Protein AF-A0A847VKZ4-F1 (afdb_monomer)

Structure (mmCIF, N/CA/C/O backbone):
data_AF-A0A847VKZ4-F1
#
_entry.id   AF-A0A847VKZ4-F1
#
loop_
_atom_site.group_PDB
_atom_site.id
_atom_site.type_symbol
_atom_site.label_atom_id
_atom_site.label_alt_id
_atom_site.label_comp_id
_atom_site.label_asym_id
_atom_site.label_entity_id
_atom_site.label_seq_id
_atom_site.pdbx_PDB_ins_code
_atom_site.Cartn_x
_atom_site.Cartn_y
_atom_site.Cartn_z
_atom_site.occupancy
_atom_site.B_iso_or_equiv
_atom_site.auth_seq_id
_atom_site.auth_comp_id
_atom_site.auth_asym_id
_atom_site.auth_atom_id
_atom_site.pdbx_PDB_model_num
ATOM 1 N N . MET A 1 1 ? -10.753 -13.060 20.456 1.00 54.72 1 MET A N 1
ATOM 2 C CA . MET A 1 1 ? -10.248 -12.273 19.307 1.00 54.72 1 MET A CA 1
ATOM 3 C C . MET A 1 1 ? -10.484 -10.802 19.601 1.00 54.72 1 MET A C 1
ATOM 5 O O . MET A 1 1 ? -11.618 -10.452 19.896 1.00 54.72 1 MET A O 1
ATOM 9 N N . SER A 1 2 ? -9.439 -9.970 19.594 1.00 61.34 2 SER A N 1
ATOM 10 C CA . SER A 1 2 ? -9.594 -8.522 19.796 1.00 61.34 2 SER A CA 1
ATOM 11 C C . SER A 1 2 ? -10.155 -7.877 18.527 1.00 61.34 2 SER A C 1
ATOM 13 O O . SER A 1 2 ? -9.673 -8.159 17.433 1.00 61.34 2 SER A O 1
ATOM 15 N N . ALA A 1 3 ? -11.167 -7.019 18.665 1.00 68.62 3 ALA A N 1
ATOM 16 C CA . ALA A 1 3 ? -11.752 -6.281 17.545 1.00 68.62 3 ALA A CA 1
ATOM 17 C C . ALA A 1 3 ? -10.780 -5.249 16.930 1.00 68.62 3 ALA A C 1
ATOM 19 O O . ALA A 1 3 ? -10.978 -4.846 15.787 1.00 68.62 3 ALA A O 1
ATOM 20 N N . ALA A 1 4 ? -9.708 -4.890 17.649 1.00 78.75 4 ALA A N 1
ATOM 21 C CA . ALA A 1 4 ? -8.767 -3.822 17.295 1.00 78.75 4 ALA A CA 1
ATOM 22 C C . ALA A 1 4 ? -7.987 -4.042 15.993 1.00 78.75 4 ALA A C 1
ATOM 24 O O . ALA A 1 4 ? -7.499 -3.087 15.400 1.00 78.75 4 ALA A O 1
ATOM 25 N N . THR A 1 5 ? -7.844 -5.290 15.542 1.00 87.75 5 THR A N 1
ATOM 26 C CA . THR A 1 5 ? -7.100 -5.624 14.315 1.00 87.75 5 THR A CA 1
ATOM 27 C C . THR A 1 5 ? -8.001 -6.019 13.151 1.00 87.75 5 THR A C 1
ATOM 29 O O . THR A 1 5 ? -7.511 -6.428 12.098 1.00 87.75 5 THR A O 1
ATOM 32 N N . ARG A 1 6 ? -9.327 -5.904 13.297 1.00 90.50 6 ARG A N 1
ATOM 33 C CA . ARG A 1 6 ? -10.251 -6.180 12.192 1.00 90.50 6 ARG A CA 1
ATOM 34 C C . ARG A 1 6 ? -10.104 -5.090 11.130 1.00 90.50 6 ARG A C 1
ATOM 36 O O . ARG A 1 6 ? -10.147 -3.912 11.451 1.00 90.50 6 ARG A O 1
ATOM 43 N N . ILE A 1 7 ? -9.977 -5.466 9.860 1.00 92.44 7 ILE A N 1
ATOM 44 C CA . ILE A 1 7 ? -9.939 -4.501 8.753 1.00 92.44 7 ILE A CA 1
ATOM 45 C C . ILE A 1 7 ? -11.341 -3.913 8.550 1.00 92.44 7 ILE A C 1
ATOM 47 O O . ILE A 1 7 ? -12.309 -4.657 8.397 1.00 92.44 7 ILE A O 1
ATOM 51 N N . ARG A 1 8 ? -11.443 -2.580 8.540 1.00 92.25 8 ARG A N 1
ATOM 52 C CA . ARG A 1 8 ? -12.674 -1.836 8.237 1.00 92.25 8 ARG A CA 1
ATOM 53 C C . ARG A 1 8 ? -12.774 -1.497 6.754 1.00 92.25 8 ARG A C 1
ATOM 55 O O . ARG A 1 8 ? -13.843 -1.644 6.173 1.00 92.25 8 ARG A O 1
ATOM 62 N N . ALA A 1 9 ? -11.691 -0.997 6.166 1.00 93.88 9 ALA A N 1
ATOM 63 C CA . ALA A 1 9 ? -11.669 -0.565 4.774 1.00 93.88 9 ALA A CA 1
ATOM 64 C C . ALA A 1 9 ? -10.272 -0.702 4.168 1.00 93.88 9 ALA A C 1
ATOM 66 O O . ALA A 1 9 ? -9.265 -0.603 4.872 1.00 93.88 9 ALA A O 1
ATOM 67 N N . ILE A 1 10 ? -10.239 -0.893 2.849 1.00 97.19 10 ILE A N 1
ATOM 68 C CA . ILE A 1 10 ? -9.025 -0.860 2.036 1.00 97.19 10 ILE A CA 1
ATOM 69 C C . ILE A 1 10 ? -9.295 0.059 0.849 1.00 97.19 10 ILE A C 1
ATOM 71 O O . ILE A 1 10 ? -10.287 -0.118 0.141 1.00 97.19 10 ILE A O 1
ATOM 75 N N . HIS A 1 11 ? -8.409 1.021 0.621 1.00 98.12 11 HIS A N 1
ATOM 76 C CA . HIS A 1 11 ? -8.441 1.869 -0.563 1.00 98.12 11 HIS A CA 1
ATOM 77 C C . HIS A 1 11 ? -7.115 1.754 -1.311 1.00 98.12 11 HIS A C 1
ATOM 79 O O . HIS A 1 11 ? -6.050 1.984 -0.741 1.00 98.12 11 HIS A O 1
ATOM 85 N N . ALA A 1 12 ? -7.186 1.410 -2.596 1.00 98.38 12 ALA A N 1
ATOM 86 C CA . ALA A 1 12 ? -6.023 1.270 -3.461 1.00 98.38 12 ALA A CA 1
ATOM 87 C C . ALA A 1 12 ? -6.039 2.316 -4.576 1.00 98.38 12 ALA A C 1
ATOM 89 O O . ALA A 1 12 ? -7.098 2.688 -5.087 1.00 98.38 12 ALA A O 1
ATOM 90 N N 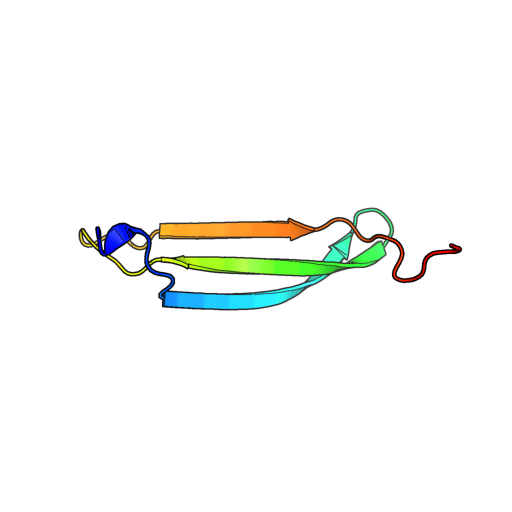. ARG A 1 13 ? -4.849 2.763 -4.978 1.00 98.38 13 ARG A N 1
ATOM 91 C CA . ARG A 1 13 ? -4.659 3.718 -6.073 1.00 98.38 13 ARG A CA 1
ATOM 92 C C . ARG A 1 13 ? -3.407 3.401 -6.878 1.00 98.38 13 ARG A C 1
ATOM 94 O O . ARG A 1 13 ? -2.447 2.824 -6.367 1.00 98.38 13 ARG A O 1
ATOM 101 N N . ARG A 1 14 ? -3.424 3.805 -8.150 1.00 98.12 14 ARG A N 1
ATOM 102 C CA . ARG A 1 14 ? -2.231 3.812 -8.999 1.00 98.12 14 ARG A CA 1
ATOM 103 C C . ARG A 1 14 ? -1.401 5.053 -8.681 1.00 98.12 14 ARG A C 1
ATOM 105 O O . ARG A 1 14 ? -1.928 6.161 -8.712 1.00 98.12 14 ARG A O 1
ATOM 112 N N . ILE A 1 15 ? -0.113 4.850 -8.446 1.00 98.06 15 ILE A N 1
ATOM 113 C CA . ILE A 1 15 ? 0.904 5.898 -8.311 1.00 98.06 15 ILE A CA 1
ATOM 114 C C . ILE A 1 15 ? 2.068 5.613 -9.274 1.00 98.06 15 ILE A C 1
ATOM 116 O O . ILE A 1 15 ? 2.033 4.627 -10.013 1.00 98.06 15 ILE A O 1
ATOM 120 N N . TRP A 1 16 ? 3.098 6.456 -9.265 1.00 97.75 16 TRP A N 1
ATOM 121 C CA . TRP A 1 16 ? 4.313 6.285 -10.066 1.00 97.75 16 TRP A CA 1
ATOM 122 C C . TRP A 1 16 ? 5.512 5.995 -9.153 1.00 97.75 16 TRP A C 1
ATOM 124 O O . TRP A 1 16 ? 5.677 6.669 -8.138 1.00 97.75 16 TRP A O 1
ATOM 134 N N . ASP A 1 17 ? 6.324 4.985 -9.485 1.00 97.31 17 ASP A N 1
ATOM 135 C CA . ASP A 1 17 ? 7.576 4.687 -8.775 1.00 97.31 17 ASP A CA 1
ATOM 136 C C . ASP A 1 17 ? 8.707 5.660 -9.169 1.00 97.31 17 ASP A C 1
ATOM 138 O O . ASP A 1 17 ? 8.559 6.494 -10.065 1.00 97.31 17 ASP A O 1
ATOM 142 N N . SER A 1 18 ? 9.872 5.539 -8.528 1.00 97.75 18 SER A N 1
ATOM 143 C CA . SER A 1 18 ? 11.038 6.399 -8.793 1.00 97.75 18 SER A CA 1
ATOM 144 C C . SER A 1 18 ? 11.613 6.292 -10.213 1.00 97.75 18 SER A C 1
ATOM 146 O O . SER A 1 18 ? 12.431 7.122 -10.601 1.00 97.75 18 SER A O 1
ATOM 148 N N . ARG A 1 19 ? 11.198 5.295 -11.006 1.00 97.44 19 ARG A N 1
ATOM 149 C CA . ARG A 1 19 ? 11.590 5.108 -12.413 1.00 97.44 19 ARG A CA 1
ATOM 150 C C . ARG A 1 19 ? 10.483 5.541 -13.379 1.00 97.44 19 ARG A C 1
ATOM 152 O O . ARG A 1 19 ? 10.566 5.228 -14.566 1.00 97.44 19 ARG A O 1
ATOM 159 N N . GLY A 1 20 ? 9.429 6.190 -12.881 1.00 96.94 20 GLY A N 1
ATOM 160 C CA . GLY A 1 20 ? 8.280 6.606 -13.681 1.00 96.94 20 GLY A CA 1
ATOM 161 C C . GLY A 1 20 ? 7.409 5.442 -14.156 1.00 96.94 20 GLY A C 1
ATOM 162 O O . GLY A 1 20 ? 6.719 5.570 -15.165 1.00 96.94 20 GLY A O 1
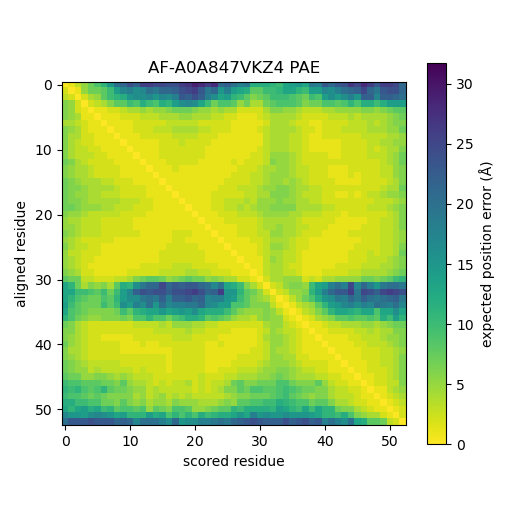ATOM 163 N N . ARG A 1 21 ? 7.430 4.289 -13.473 1.00 97.81 21 ARG A N 1
ATOM 164 C CA . ARG A 1 21 ? 6.569 3.141 -13.804 1.00 97.81 21 ARG A CA 1
ATOM 165 C C . ARG A 1 21 ? 5.316 3.148 -12.929 1.00 97.81 21 ARG A C 1
ATOM 167 O O . ARG A 1 21 ? 5.415 3.470 -11.744 1.00 97.81 21 ARG A O 1
ATOM 174 N N . PRO A 1 22 ? 4.141 2.777 -13.466 1.00 97.50 22 PRO A N 1
ATOM 175 C CA . PRO A 1 22 ? 2.937 2.694 -12.655 1.00 97.50 22 PRO A CA 1
ATOM 176 C C . PRO A 1 22 ? 3.084 1.581 -11.608 1.00 97.50 22 PRO A C 1
ATOM 178 O O . PRO A 1 22 ? 3.477 0.461 -11.938 1.00 97.50 22 PRO A O 1
ATOM 181 N N . THR A 1 23 ? 2.739 1.884 -10.358 1.00 98.06 23 THR A N 1
ATOM 182 C CA . THR A 1 23 ? 2.693 0.926 -9.248 1.00 98.06 23 THR A CA 1
ATOM 183 C C . THR A 1 23 ? 1.468 1.154 -8.353 1.00 98.06 23 THR A C 1
ATOM 185 O O . THR A 1 23 ? 0.669 2.061 -8.602 1.00 98.06 23 THR A O 1
ATOM 188 N N . LEU A 1 24 ? 1.279 0.301 -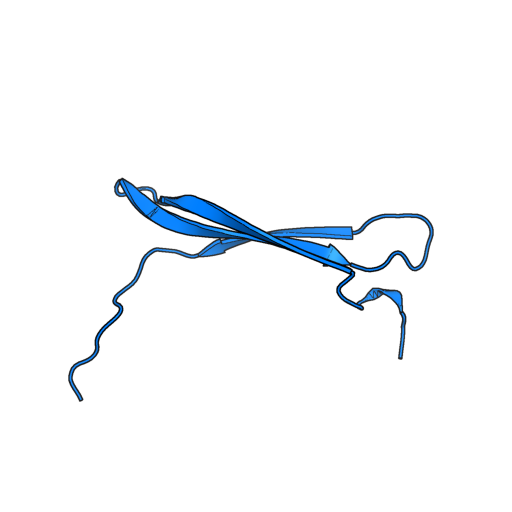7.346 1.00 97.75 24 LEU A N 1
ATOM 189 C CA . LEU A 1 24 ? 0.139 0.315 -6.432 1.00 97.75 24 LEU A CA 1
ATOM 190 C C . LEU A 1 24 ? 0.532 0.869 -5.057 1.00 97.75 24 LEU A C 1
ATOM 192 O O . LEU A 1 24 ? 1.555 0.493 -4.484 1.00 97.75 24 LEU A O 1
ATOM 196 N N . GLU A 1 25 ? -0.329 1.724 -4.515 1.00 98.56 25 GLU A N 1
ATOM 197 C CA . GLU A 1 25 ? -0.351 2.104 -3.104 1.00 98.56 25 GLU A CA 1
ATOM 198 C C . GLU A 1 25 ? -1.679 1.652 -2.493 1.00 98.56 25 GLU A C 1
ATOM 200 O O . GLU A 1 25 ? -2.739 1.830 -3.103 1.00 98.56 25 GLU A O 1
ATOM 205 N N . ALA A 1 26 ? -1.614 1.070 -1.296 1.00 98.62 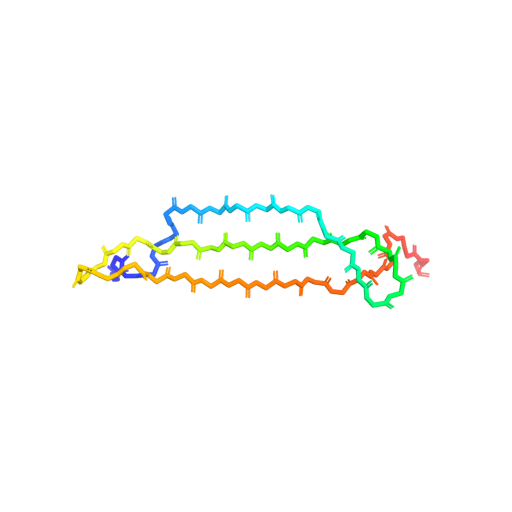26 ALA A N 1
ATOM 206 C CA . ALA A 1 26 ? -2.781 0.674 -0.524 1.00 98.62 26 ALA A CA 1
ATOM 207 C C . ALA A 1 26 ? -2.785 1.366 0.838 1.00 98.62 26 ALA A C 1
ATOM 209 O O . ALA A 1 26 ? -1.767 1.428 1.530 1.00 98.62 26 ALA A O 1
ATOM 210 N N . GLU A 1 27 ? -3.959 1.846 1.224 1.00 98.00 27 GLU A N 1
ATOM 211 C CA . GLU A 1 27 ? -4.278 2.316 2.563 1.00 98.00 27 GLU A CA 1
ATOM 212 C C . GLU A 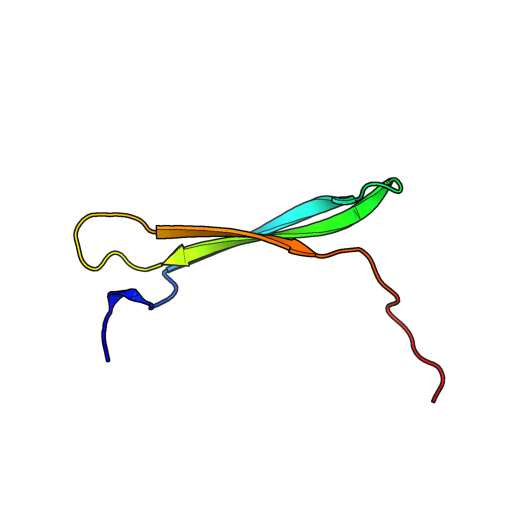1 27 ? -5.262 1.342 3.214 1.00 98.00 27 GLU A C 1
ATOM 214 O O . GLU A 1 27 ? -6.264 0.961 2.604 1.00 98.00 27 GLU A O 1
ATOM 219 N N . VAL A 1 28 ? -4.974 0.942 4.450 1.00 96.19 28 VAL A N 1
ATOM 220 C CA . VAL A 1 28 ? -5.799 0.038 5.253 1.00 96.19 28 VAL A CA 1
ATOM 221 C C . VAL A 1 28 ? -6.214 0.760 6.525 1.00 96.19 28 VAL A C 1
ATOM 223 O O . VAL A 1 28 ? -5.366 1.276 7.253 1.00 96.19 28 VAL A O 1
ATOM 226 N N . VAL A 1 29 ? -7.514 0.754 6.804 1.00 93.19 29 VAL A N 1
ATOM 227 C CA . VAL A 1 29 ? -8.098 1.298 8.034 1.00 93.19 29 VAL A CA 1
ATOM 228 C C . VAL A 1 29 ? -8.587 0.135 8.889 1.00 93.19 29 VAL A C 1
ATOM 230 O O . VAL A 1 29 ? -9.357 -0.705 8.410 1.00 93.19 29 VAL A O 1
ATOM 233 N N . LEU A 1 30 ? -8.155 0.077 10.148 1.00 92.00 30 LEU A N 1
ATOM 234 C CA . LEU A 1 30 ? -8.646 -0.904 11.116 1.00 92.00 30 LEU A CA 1
ATOM 235 C C . LEU A 1 30 ? -9.955 -0.426 11.761 1.00 92.00 30 LEU A C 1
ATOM 237 O O . LEU A 1 30 ? -10.250 0.768 11.830 1.00 92.00 30 LEU A O 1
ATOM 241 N N . ALA A 1 31 ? -10.772 -1.375 12.200 1.00 86.50 31 ALA A N 1
ATOM 242 C CA . ALA A 1 31 ? -11.958 -1.113 12.987 1.00 86.50 31 ALA A CA 1
ATOM 243 C C . ALA A 1 31 ? -11.525 -0.570 14.350 1.00 86.50 31 ALA A C 1
ATOM 245 O O . ALA A 1 31 ? -10.695 -1.166 15.035 1.00 86.50 31 ALA A O 1
ATOM 246 N N . ASP A 1 32 ? -12.084 0.581 14.704 1.00 73.12 32 ASP A N 1
ATOM 247 C CA . ASP A 1 32 ? -11.849 1.228 15.982 1.00 73.12 32 ASP A CA 1
ATOM 248 C C . ASP A 1 32 ? -12.185 0.274 17.143 1.00 73.12 32 ASP A C 1
ATOM 250 O O . ASP A 1 32 ? -13.270 -0.308 17.184 1.00 73.12 32 ASP A O 1
ATOM 254 N N . ALA A 1 33 ? -11.250 0.113 18.079 1.00 60.06 33 ALA A N 1
ATOM 255 C CA . ALA A 1 33 ? -11.478 -0.593 19.337 1.00 60.06 33 ALA A CA 1
ATOM 256 C C . ALA A 1 33 ? -11.340 0.306 20.579 1.00 60.06 33 ALA A C 1
ATOM 258 O O . ALA A 1 33 ? -11.506 -0.197 21.688 1.00 60.06 33 ALA A O 1
ATOM 259 N N . ALA A 1 34 ? -11.032 1.601 20.424 1.00 65.38 34 ALA A N 1
ATOM 260 C CA . ALA A 1 34 ? -10.713 2.504 21.537 1.00 65.38 34 ALA A CA 1
ATOM 261 C C . ALA A 1 34 ? -11.028 4.005 21.297 1.00 65.38 34 ALA A C 1
ATOM 263 O O . ALA A 1 34 ? -10.543 4.852 22.043 1.00 65.38 34 ALA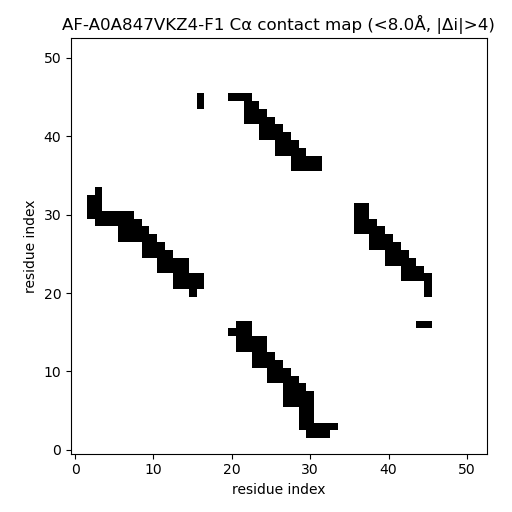 A O 1
ATOM 264 N N . GLY A 1 35 ? -11.809 4.366 20.278 1.00 67.19 35 GLY A N 1
ATOM 265 C CA . GLY A 1 35 ? -12.063 5.748 19.854 1.00 67.19 35 GLY A CA 1
ATOM 266 C C . GLY A 1 35 ? -11.015 6.336 18.897 1.00 67.19 35 GLY A C 1
ATOM 267 O O . GLY A 1 35 ? -11.078 7.528 18.599 1.00 67.19 35 GLY A O 1
ATOM 268 N N . VAL A 1 36 ? -10.040 5.546 18.423 1.00 73.56 36 VAL A N 1
ATOM 269 C CA . VAL A 1 36 ? -8.923 6.021 17.582 1.00 73.56 36 VAL A CA 1
ATOM 270 C C . VAL A 1 36 ? -8.832 5.191 16.305 1.00 73.56 36 VAL A C 1
ATOM 27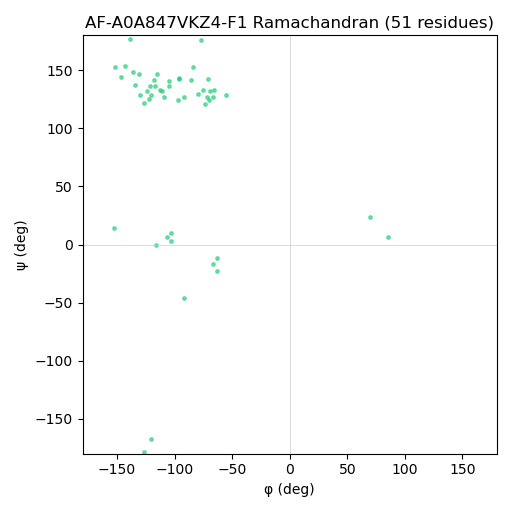2 O O . VAL A 1 36 ? -8.634 3.977 16.340 1.00 73.56 36 VAL A O 1
ATOM 275 N N . ALA A 1 37 ? -8.938 5.856 15.153 1.00 80.75 37 ALA A N 1
ATOM 276 C CA . ALA A 1 37 ? -8.744 5.215 13.859 1.00 80.75 37 ALA A CA 1
ATOM 277 C C . ALA A 1 37 ? -7.252 4.936 13.616 1.00 80.75 37 ALA A C 1
ATOM 279 O O . ALA A 1 37 ? -6.437 5.858 13.586 1.00 80.75 37 ALA A O 1
ATOM 280 N N . VAL A 1 38 ? -6.907 3.663 13.409 1.00 90.38 38 VAL A N 1
ATOM 281 C CA . VAL A 1 38 ? -5.562 3.248 12.993 1.00 90.38 38 VAL A CA 1
ATOM 282 C C . VAL A 1 38 ? -5.547 3.062 11.481 1.00 90.38 38 VAL A C 1
ATOM 284 O O . VAL A 1 38 ? -6.324 2.271 10.939 1.00 90.38 38 VAL A O 1
ATOM 287 N N . THR A 1 39 ? -4.626 3.763 10.821 1.00 92.69 39 THR A N 1
ATOM 288 C CA . THR A 1 39 ? -4.428 3.700 9.372 1.00 92.69 39 THR A CA 1
ATOM 289 C C . THR A 1 39 ? -2.983 3.335 9.058 1.00 92.69 39 THR A C 1
ATOM 291 O O . THR A 1 39 ? -2.054 3.931 9.600 1.00 92.69 39 THR A O 1
ATOM 294 N N . GLY A 1 40 ? -2.793 2.369 8.162 1.00 95.00 40 GLY A N 1
ATOM 295 C CA . GLY A 1 40 ? -1.497 2.026 7.582 1.00 95.00 40 GLY A CA 1
ATOM 296 C C . GLY A 1 40 ? -1.516 2.250 6.075 1.00 95.00 40 GLY A C 1
ATOM 297 O O . GLY A 1 40 ? -2.519 1.965 5.422 1.00 95.00 40 GLY A O 1
ATOM 298 N N . ARG A 1 41 ? -0.413 2.748 5.513 1.00 98.06 41 ARG A N 1
ATOM 299 C CA . ARG A 1 41 ? -0.266 2.954 4.069 1.00 98.06 41 ARG A CA 1
ATOM 300 C C . ARG A 1 41 ? 1.084 2.440 3.592 1.00 98.06 41 ARG A C 1
ATOM 302 O O . ARG A 1 41 ? 2.095 2.675 4.248 1.00 98.06 41 ARG A O 1
ATOM 309 N N . ALA A 1 42 ? 1.090 1.757 2.453 1.00 98.44 42 ALA A N 1
ATOM 310 C CA . ALA A 1 42 ? 2.309 1.256 1.835 1.00 98.44 42 ALA A CA 1
ATOM 311 C C . ALA A 1 42 ? 2.213 1.277 0.307 1.00 98.44 42 ALA A C 1
ATOM 313 O O . ALA A 1 42 ? 1.158 0.994 -0.269 1.00 98.44 42 ALA A O 1
ATOM 314 N N . SER A 1 43 ? 3.342 1.566 -0.339 1.00 98.19 43 SER A N 1
ATOM 315 C CA . SER A 1 43 ? 3.540 1.406 -1.776 1.00 98.19 43 SER A CA 1
ATOM 316 C C . SER A 1 43 ? 4.4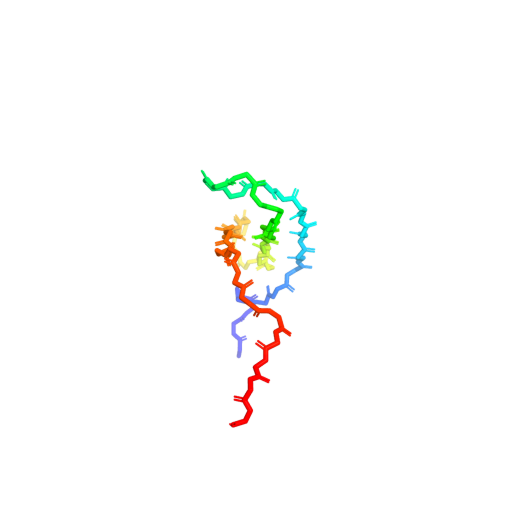08 0.182 -2.053 1.00 98.19 43 SER A C 1
ATOM 318 O O . SER A 1 43 ? 5.364 -0.102 -1.330 1.00 98.19 43 SER A O 1
ATOM 320 N N . VAL A 1 44 ? 4.065 -0.565 -3.100 1.00 97.50 44 VAL A N 1
ATOM 321 C CA . VAL A 1 44 ? 4.880 -1.695 -3.561 1.00 97.50 44 VAL A CA 1
ATOM 322 C C . VAL A 1 44 ? 5.795 -1.259 -4.708 1.00 97.50 44 VAL A C 1
ATOM 324 O O . VAL A 1 44 ? 5.388 -0.446 -5.541 1.00 97.50 44 VAL A O 1
ATOM 327 N N . PRO A 1 45 ? 7.034 -1.767 -4.798 1.00 96.44 45 PRO A N 1
ATOM 328 C CA . PRO A 1 45 ? 7.906 -1.488 -5.935 1.00 96.44 45 PRO A CA 1
ATOM 329 C C . PRO A 1 45 ? 7.410 -2.207 -7.199 1.00 96.44 45 PRO A C 1
ATOM 331 O O . PRO A 1 45 ? 6.954 -3.349 -7.136 1.00 96.44 45 PRO A O 1
ATOM 334 N N . ALA A 1 46 ? 7.528 -1.569 -8.369 1.00 95.56 46 ALA A N 1
ATOM 335 C CA . ALA A 1 46 ? 7.131 -2.200 -9.628 1.00 95.56 46 ALA A CA 1
ATOM 336 C C . ALA A 1 46 ? 8.100 -3.338 -10.016 1.00 95.56 46 ALA A C 1
ATOM 338 O O . ALA A 1 46 ? 9.309 -3.115 -10.155 1.00 95.56 46 ALA A O 1
ATOM 339 N N . GLY A 1 47 ? 7.556 -4.541 -10.233 1.00 92.94 47 GLY A N 1
ATOM 340 C CA . GLY A 1 47 ? 8.295 -5.767 -10.566 1.00 92.94 47 GLY A CA 1
ATOM 341 C C . GLY A 1 47 ? 7.900 -6.397 -11.909 1.00 92.94 47 GLY A C 1
ATOM 342 O O . GLY A 1 47 ? 7.224 -5.778 -12.730 1.00 92.94 47 GLY A O 1
ATOM 343 N N . ALA A 1 48 ? 8.343 -7.636 -12.143 1.00 92.62 48 ALA A N 1
ATOM 344 C CA . ALA A 1 48 ? 7.980 -8.421 -13.324 1.00 92.62 48 ALA A CA 1
ATOM 345 C C . ALA A 1 48 ? 6.657 -9.178 -13.108 1.00 92.62 48 ALA A C 1
ATOM 347 O O . ALA A 1 48 ? 6.409 -9.705 -12.028 1.00 92.62 48 ALA A O 1
ATOM 348 N N . SER A 1 49 ? 5.823 -9.265 -14.1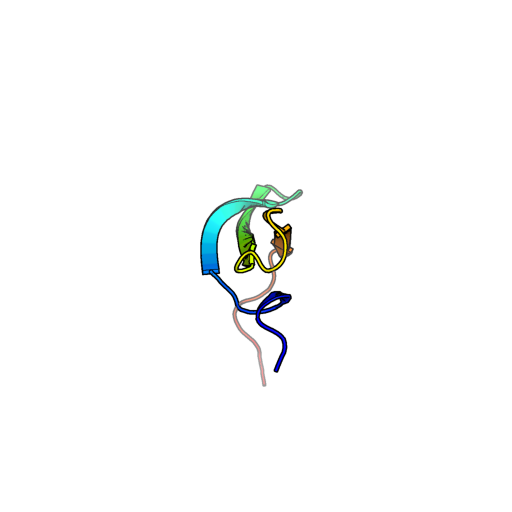48 1.00 92.50 49 SER A N 1
ATOM 349 C CA . SER A 1 49 ? 4.535 -9.982 -14.128 1.00 92.50 49 SER A CA 1
ATOM 350 C C . SER A 1 49 ? 4.570 -11.349 -14.825 1.00 92.50 49 SER A C 1
ATOM 352 O O . SER A 1 49 ? 3.540 -12.008 -14.952 1.00 92.50 49 SER A O 1
ATOM 354 N N . ARG A 1 50 ? 5.742 -11.772 -15.312 1.00 92.38 50 ARG A N 1
ATOM 355 C CA . ARG A 1 50 ? 5.973 -13.042 -16.013 1.00 92.38 50 ARG A CA 1
ATOM 356 C C . ARG A 1 50 ? 7.257 -13.685 -15.497 1.00 92.38 50 ARG A C 1
ATOM 358 O O . ARG A 1 50 ? 8.197 -12.967 -15.167 1.00 92.38 50 ARG A O 1
ATOM 365 N N . GLY A 1 51 ? 7.296 -15.015 -15.487 1.00 91.62 51 GLY A N 1
ATOM 366 C CA . GLY A 1 51 ? 8.481 -15.807 -15.161 1.00 91.62 51 GLY A CA 1
ATOM 367 C C . GLY A 1 51 ? 8.723 -16.897 -16.204 1.00 91.62 51 GLY A C 1
ATOM 368 O O . GLY A 1 51 ? 7.774 -17.428 -16.784 1.00 91.62 51 GLY A O 1
ATOM 369 N N . THR A 1 52 ? 9.990 -17.208 -16.452 1.00 83.62 52 THR A N 1
ATOM 370 C CA . THR A 1 52 ? 10.432 -18.387 -17.207 1.00 83.62 52 THR A CA 1
ATOM 371 C C . THR A 1 52 ? 10.656 -19.511 -16.199 1.00 83.62 52 THR A C 1
ATOM 373 O O . THR A 1 52 ? 11.318 -19.263 -15.194 1.00 83.62 52 THR A O 1
ATOM 376 N N . ARG A 1 53 ? 10.035 -20.679 -16.414 1.00 72.44 53 ARG A N 1
ATOM 377 C CA . ARG A 1 53 ? 10.178 -21.847 -15.524 1.00 72.44 53 ARG A CA 1
ATOM 378 C C . ARG A 1 53 ? 11.634 -22.233 -15.307 1.00 72.44 53 ARG A C 1
ATOM 380 O O . ARG A 1 53 ? 12.411 -22.081 -16.275 1.00 72.44 53 ARG A O 1
#

Nearest PDB structures (foldseek):
  9f6l-assembly1_A  TM=6.201E-01  e=1.169E+00  Homo sapiens
  9f6j-assembly1_A  TM=6.278E-01  e=1.473E+00  Homo sapiens
  3n8b-assembly1_B  TM=6.447E-01  e=2.785E+00  Borreliella burgdorferi
  3n8b-assembly1_A  TM=5.653E-01  e=4.688E+00  Borreliella burgdorferi

Radius of gyration: 15.55 Å; Cα contacts (8 Å, |Δi|>4): 86; chains: 1; bounding box: 24×28×39 Å

Sequence (53 aa):
MSAATRIRAIHARRIWDSRGRPTLEAEVVLADAAGVAVTGRASVPAGASRGTR

Secondary structure (DSSP, 8-state):
--GGG-EEEEEEEEEE-TTS-EEEEEEEEEPPSSS---EEEEEPPP--S----

Foldseek 3Di:
DQQQAAWDDKDKDWDADPVRDIWMKMKTWGDDPDPDIDIDIDTDDDDDPDDDD

Solvent-accessible surface area (backbone atoms only — not comparable to full-atom values): 3476 Å² total; per-residue (Å²): 135,74,61,54,76,38,78,65,48,77,52,74,45,83,46,68,44,100,84,73,43,77,26,51,34,42,37,40,34,33,31,61,69,80,91,55,83,50,74,50,74,53,71,54,83,77,77,82,95,74,84,81,132

Mean predicted aligned error: 5.36 Å

pLDDT: mean 89.63, std 11.71, range [54.72, 98.62]